Protein AF-A0A1S2LAC7-F1 (afdb_monomer)

Foldseek 3Di:
DDDDDDDDDVVVVVVLVVVVVVDVDDSQLVVLLCVVCLLVDPVSLVVCVVVDDPPDDRDRDPDDPPVSCRSRDDPDPPPPPDDDDDDDDDPPPPDDDDDDDDDDDDDPPDDDDDDDDDDDDDD

Sequence (123 aa):
MYRPAVQYDDDYRTFVSEVSKSTQLDRQQIIRAALFIAAHSLEYQMLLVPYLKEHMKLPIPNWTVDDHNMWLNQPIDPKKENDKSGHKKEISEYKSSISNEPKTELPIKYVFKQQGGIKFKVG

Structure (mmCIF, N/CA/C/O backbone):
data_AF-A0A1S2LAC7-F1
#
_entry.id   AF-A0A1S2LAC7-F1
#
loop_
_atom_site.group_PDB
_atom_site.id
_atom_site.type_symbol
_atom_site.label_atom_id
_atom_site.label_alt_id
_atom_site.label_comp_id
_atom_site.label_asym_id
_atom_site.label_entity_id
_atom_site.label_seq_id
_atom_site.pdbx_PDB_ins_code
_atom_site.Cartn_x
_atom_site.Cartn_y
_atom_site.Cartn_z
_atom_site.occupancy
_atom_site.B_iso_or_equiv
_atom_site.auth_seq_id
_atom_site.auth_comp_id
_atom_site.auth_asym_id
_atom_site.auth_atom_id
_atom_site.pdbx_PDB_model_num
ATOM 1 N N . MET A 1 1 ? -11.633 7.315 -14.385 1.00 63.91 1 MET A N 1
ATOM 2 C CA . MET A 1 1 ? -10.573 6.762 -13.511 1.00 63.91 1 MET A CA 1
ATOM 3 C C . MET A 1 1 ? -10.283 7.741 -12.372 1.00 63.91 1 MET A C 1
ATOM 5 O O . MET A 1 1 ? -10.133 8.924 -12.653 1.00 63.91 1 MET A O 1
ATOM 9 N N . TYR A 1 2 ? -10.229 7.292 -11.112 1.00 65.38 2 TYR A N 1
ATOM 10 C CA . TYR A 1 2 ? -9.811 8.129 -9.972 1.00 65.38 2 TYR A CA 1
ATOM 11 C C . TYR A 1 2 ? -8.277 8.112 -9.861 1.00 65.38 2 TYR A C 1
ATOM 13 O O . TYR A 1 2 ? -7.677 7.040 -9.912 1.00 65.38 2 TYR A O 1
ATOM 21 N N . ARG A 1 3 ? -7.636 9.284 -9.770 1.00 66.25 3 ARG A N 1
ATOM 22 C CA . ARG A 1 3 ? -6.170 9.432 -9.693 1.00 66.25 3 ARG A CA 1
ATOM 23 C C . ARG A 1 3 ? -5.806 10.322 -8.503 1.00 66.25 3 ARG A C 1
ATOM 25 O O . ARG A 1 3 ? -5.689 11.534 -8.679 1.00 66.25 3 ARG A O 1
ATOM 32 N N . PRO A 1 4 ? -5.676 9.756 -7.296 1.00 69.19 4 PRO A N 1
ATOM 33 C CA . PRO A 1 4 ? -5.240 10.533 -6.149 1.00 69.19 4 PRO A CA 1
ATOM 34 C C . PRO A 1 4 ? -3.751 10.868 -6.291 1.00 69.19 4 PRO A C 1
ATOM 36 O O . PRO A 1 4 ? -2.943 10.008 -6.643 1.00 69.19 4 PRO A O 1
ATOM 39 N N . ALA A 1 5 ? -3.384 12.117 -6.007 1.00 78.56 5 ALA A N 1
ATOM 40 C CA . ALA A 1 5 ? -1.994 12.477 -5.766 1.00 78.56 5 ALA A CA 1
ATOM 41 C C . ALA A 1 5 ? -1.682 12.158 -4.301 1.00 78.56 5 ALA A C 1
ATOM 43 O O . ALA A 1 5 ? -2.228 12.792 -3.400 1.00 78.56 5 ALA A O 1
ATOM 44 N N . VAL A 1 6 ? -0.845 11.149 -4.066 1.00 78.94 6 VAL A N 1
ATOM 45 C CA . VAL A 1 6 ? -0.389 10.803 -2.717 1.00 78.94 6 VAL A CA 1
ATOM 46 C C . VAL A 1 6 ? 0.883 11.592 -2.436 1.00 78.94 6 VAL A C 1
ATOM 48 O O . VAL A 1 6 ? 1.847 11.494 -3.193 1.00 78.94 6 VAL A O 1
ATOM 51 N N . GLN A 1 7 ? 0.872 12.381 -1.366 1.00 84.62 7 GLN A N 1
ATOM 52 C CA . GLN A 1 7 ? 2.085 12.962 -0.800 1.00 84.62 7 GLN A CA 1
ATOM 53 C C . GLN A 1 7 ? 2.652 11.972 0.212 1.00 84.62 7 GLN A C 1
ATOM 55 O O . GLN A 1 7 ? 1.912 11.429 1.031 1.00 84.62 7 GLN A O 1
ATOM 60 N N . TYR A 1 8 ? 3.948 11.714 0.130 1.00 83.69 8 TYR A N 1
ATOM 61 C CA . TYR A 1 8 ? 4.656 10.825 1.037 1.00 83.69 8 TYR A CA 1
ATOM 62 C C . TYR A 1 8 ? 6.031 11.403 1.345 1.00 83.69 8 TYR A C 1
ATOM 64 O O . TYR A 1 8 ? 6.552 12.220 0.584 1.00 83.69 8 TYR A O 1
ATOM 72 N N . ASP A 1 9 ? 6.579 10.967 2.472 1.00 93.50 9 ASP A N 1
ATOM 73 C CA . ASP A 1 9 ? 7.925 11.304 2.916 1.00 93.50 9 ASP A CA 1
ATOM 74 C C . ASP A 1 9 ? 8.996 10.825 1.911 1.00 93.50 9 ASP A C 1
ATOM 76 O O . ASP A 1 9 ? 8.772 9.885 1.131 1.00 93.50 9 ASP A O 1
ATOM 80 N N . ASP A 1 10 ? 10.158 11.478 1.906 1.00 93.31 10 ASP A N 1
ATOM 81 C CA . ASP A 1 10 ? 11.252 11.175 0.979 1.00 93.31 10 ASP A CA 1
ATOM 82 C C . ASP A 1 10 ? 11.804 9.750 1.154 1.00 93.31 10 ASP A C 1
ATOM 84 O O . ASP A 1 10 ? 12.214 9.126 0.166 1.00 93.31 10 ASP A O 1
ATOM 88 N N . ASP A 1 11 ? 11.729 9.178 2.357 1.00 95.19 11 ASP A N 1
ATOM 89 C CA . ASP A 1 11 ? 12.129 7.789 2.600 1.00 95.19 11 ASP A CA 1
ATOM 90 C C . ASP A 1 11 ? 11.217 6.814 1.845 1.00 95.19 11 ASP A C 1
ATOM 92 O O . ASP A 1 11 ? 11.679 5.903 1.147 1.00 95.19 11 ASP A O 1
ATOM 96 N N . TYR A 1 12 ? 9.903 7.057 1.882 1.00 93.06 12 TYR A N 1
ATOM 97 C CA . TYR A 1 12 ? 8.919 6.268 1.137 1.00 93.06 12 TYR A CA 1
ATOM 98 C C . TYR A 1 12 ? 9.114 6.424 -0.370 1.00 93.06 12 TYR A C 1
ATOM 100 O O . TYR A 1 12 ? 9.045 5.447 -1.121 1.00 93.06 12 TYR A O 1
ATOM 108 N N . ARG A 1 13 ? 9.397 7.649 -0.827 1.00 91.94 13 ARG A N 1
ATOM 109 C CA . ARG A 1 13 ? 9.697 7.923 -2.236 1.00 91.94 13 ARG A CA 1
ATOM 110 C C . ARG A 1 13 ? 10.893 7.116 -2.720 1.00 91.94 13 ARG A C 1
ATOM 112 O O . ARG A 1 13 ? 10.853 6.553 -3.821 1.00 91.94 13 ARG A O 1
ATOM 119 N N . THR A 1 14 ? 11.955 7.112 -1.923 1.00 95.50 14 THR A N 1
ATOM 120 C CA . THR A 1 14 ? 13.204 6.417 -2.225 1.00 95.50 14 THR A CA 1
ATOM 121 C C . THR A 1 14 ? 12.950 4.921 -2.283 1.00 95.50 14 THR A C 1
ATOM 123 O O . THR A 1 14 ? 13.232 4.304 -3.309 1.00 95.50 14 THR A O 1
ATOM 126 N N . PHE A 1 15 ? 12.288 4.365 -1.268 1.00 96.19 15 PHE A N 1
ATOM 127 C CA . PHE A 1 15 ? 11.901 2.958 -1.235 1.00 96.19 15 PHE A CA 1
ATOM 128 C C . PHE A 1 15 ? 11.117 2.530 -2.485 1.00 96.19 15 PHE A C 1
ATOM 130 O O . PHE A 1 15 ? 11.529 1.612 -3.192 1.00 96.19 15 PHE A O 1
ATOM 137 N N . VAL A 1 16 ? 10.029 3.232 -2.829 1.00 94.75 16 VAL A N 1
ATOM 138 C CA . VAL A 1 16 ? 9.211 2.907 -4.015 1.00 94.75 16 VAL A CA 1
ATOM 139 C C . VAL A 1 16 ? 10.026 3.012 -5.307 1.00 94.75 16 VAL A C 1
ATOM 141 O O . VAL A 1 16 ? 9.827 2.233 -6.241 1.00 94.75 16 VAL A O 1
ATOM 144 N N . SER A 1 17 ? 10.959 3.962 -5.377 1.00 94.38 17 SER A N 1
ATOM 145 C CA . SER A 1 17 ? 11.835 4.123 -6.539 1.00 94.38 17 SER A CA 1
ATOM 146 C C . SER A 1 17 ? 12.814 2.958 -6.685 1.00 94.38 17 SER A C 1
ATOM 148 O O . SER A 1 17 ? 12.989 2.465 -7.797 1.00 94.38 17 SER A O 1
ATOM 150 N N . GLU A 1 18 ? 13.406 2.482 -5.590 1.00 97.56 18 GLU A N 1
ATOM 151 C CA . GLU A 1 18 ? 14.303 1.320 -5.602 1.00 97.56 18 GLU A CA 1
ATOM 152 C C . GLU A 1 18 ? 13.560 0.015 -5.924 1.00 97.56 18 GLU A C 1
ATOM 154 O O . GLU A 1 18 ? 14.043 -0.791 -6.723 1.00 97.56 18 GLU A O 1
ATOM 159 N N . VAL A 1 19 ? 12.337 -0.167 -5.413 1.00 97.69 19 VAL A N 1
ATOM 160 C CA . VAL A 1 19 ? 11.481 -1.308 -5.792 1.00 97.69 19 VAL A CA 1
ATOM 161 C C . VAL A 1 19 ? 11.150 -1.268 -7.286 1.00 97.69 19 VAL A C 1
ATOM 163 O O . VAL A 1 19 ? 11.208 -2.294 -7.962 1.00 97.69 19 VAL A O 1
ATOM 166 N N . SER A 1 20 ? 10.858 -0.086 -7.836 1.00 96.44 20 SER A N 1
ATOM 167 C CA . SER A 1 20 ? 10.580 0.066 -9.271 1.00 96.44 20 SER A CA 1
ATOM 168 C C . SER A 1 20 ? 11.798 -0.246 -10.138 1.00 96.44 20 SER A C 1
ATOM 170 O O . SER A 1 20 ? 11.650 -0.876 -11.175 1.00 96.44 20 SER A O 1
ATOM 172 N N . LYS A 1 21 ? 13.013 0.114 -9.704 1.00 97.69 21 LYS A N 1
ATOM 173 C CA . LYS A 1 21 ? 14.253 -0.283 -10.399 1.00 97.69 21 LYS A CA 1
ATOM 174 C C . LYS A 1 21 ? 14.510 -1.792 -10.340 1.00 97.69 21 LYS A C 1
ATOM 176 O O . LYS A 1 21 ? 15.135 -2.337 -11.243 1.00 97.69 21 LYS A O 1
ATOM 181 N N . SER A 1 22 ? 14.049 -2.445 -9.275 1.00 97.88 22 SER A N 1
ATOM 182 C CA . SER A 1 22 ? 14.297 -3.867 -8.998 1.00 97.88 22 SER A CA 1
ATOM 183 C C . SER A 1 22 ? 13.224 -4.800 -9.567 1.00 97.88 22 SER A C 1
ATOM 185 O O . SER A 1 22 ? 13.331 -6.017 -9.439 1.00 97.88 22 SER A O 1
ATOM 187 N N . THR A 1 23 ? 12.167 -4.254 -10.169 1.00 97.06 23 THR A N 1
ATOM 188 C CA . THR A 1 23 ? 11.030 -5.012 -10.700 1.00 97.06 23 THR A CA 1
ATOM 189 C C . THR A 1 23 ? 10.667 -4.512 -12.096 1.00 97.06 23 THR A C 1
ATOM 191 O O . THR A 1 23 ? 11.177 -3.504 -12.570 1.00 97.06 23 THR A O 1
ATOM 194 N N . GLN A 1 24 ? 9.757 -5.208 -12.776 1.00 96.06 24 GLN A N 1
ATOM 195 C CA . GLN A 1 24 ? 9.174 -4.722 -14.033 1.00 96.06 24 GLN A CA 1
ATOM 196 C C . GLN A 1 24 ? 8.003 -3.752 -13.799 1.00 96.06 24 GLN A C 1
ATOM 198 O O . GLN A 1 24 ? 7.315 -3.375 -14.746 1.00 96.06 24 GLN A O 1
ATOM 203 N N . LEU A 1 25 ? 7.747 -3.381 -12.540 1.00 94.94 25 LEU A N 1
ATOM 204 C CA . LEU A 1 25 ? 6.600 -2.580 -12.149 1.00 94.94 25 LEU A CA 1
ATOM 205 C C . LEU A 1 25 ? 6.959 -1.096 -12.105 1.00 94.94 25 LEU A C 1
ATOM 207 O O . LEU A 1 25 ? 7.993 -0.684 -11.569 1.00 94.94 25 LEU A O 1
ATOM 211 N N . ASP A 1 26 ? 6.050 -0.270 -12.611 1.00 92.12 26 ASP A N 1
ATOM 212 C CA . ASP A 1 26 ? 6.134 1.168 -12.416 1.00 92.12 26 ASP A CA 1
ATOM 213 C C . ASP A 1 26 ? 5.724 1.567 -10.984 1.00 92.12 26 ASP A C 1
ATOM 215 O O . ASP A 1 26 ? 5.087 0.821 -10.232 1.00 92.12 26 ASP A O 1
ATOM 219 N N . ARG A 1 27 ? 6.073 2.796 -10.591 1.00 90.12 27 ARG A N 1
ATOM 220 C CA . ARG A 1 27 ? 5.753 3.328 -9.257 1.00 90.12 27 ARG A CA 1
ATOM 221 C C . ARG A 1 27 ? 4.254 3.295 -8.939 1.00 90.12 27 ARG A C 1
ATOM 223 O O . ARG A 1 27 ? 3.884 3.069 -7.792 1.00 90.12 27 ARG A O 1
ATOM 230 N N . GLN A 1 28 ? 3.385 3.521 -9.924 1.00 89.88 28 GLN A N 1
ATOM 231 C CA . GLN A 1 28 ? 1.935 3.507 -9.714 1.00 89.88 28 GLN A CA 1
ATOM 232 C C . GLN A 1 28 ? 1.412 2.083 -9.521 1.00 89.88 28 GLN A C 1
ATOM 234 O O . GLN A 1 28 ? 0.488 1.880 -8.739 1.00 89.88 28 GLN A O 1
ATOM 239 N N . GLN A 1 29 ? 1.963 1.096 -10.226 1.00 92.50 29 GLN A N 1
ATOM 240 C CA . GLN A 1 29 ? 1.673 -0.320 -10.015 1.00 92.50 29 GLN A CA 1
ATOM 241 C C . GLN A 1 29 ? 2.105 -0.749 -8.616 1.00 92.50 29 GLN A C 1
ATOM 243 O O . GLN A 1 29 ? 1.307 -1.355 -7.916 1.00 92.50 29 GLN A O 1
ATOM 248 N N . ILE A 1 30 ? 3.298 -0.349 -8.166 1.00 94.56 30 ILE A N 1
ATOM 249 C CA . ILE A 1 30 ? 3.793 -0.653 -6.813 1.00 94.56 30 ILE A CA 1
ATOM 250 C C . ILE A 1 30 ? 2.883 -0.054 -5.737 1.00 94.56 30 ILE A C 1
ATOM 252 O O . ILE A 1 30 ? 2.473 -0.756 -4.816 1.00 94.56 30 ILE A O 1
ATOM 256 N N . ILE A 1 31 ? 2.511 1.222 -5.868 1.00 92.06 31 ILE A N 1
ATOM 257 C CA . ILE A 1 31 ? 1.615 1.883 -4.906 1.00 92.06 31 ILE A CA 1
ATOM 258 C C . ILE A 1 31 ? 0.232 1.216 -4.899 1.00 92.06 31 ILE A C 1
ATOM 260 O O . ILE A 1 31 ? -0.341 0.987 -3.834 1.00 92.06 31 ILE A O 1
ATOM 264 N N . ARG A 1 32 ? -0.306 0.863 -6.074 1.00 92.12 32 ARG A N 1
ATOM 265 C CA . ARG A 1 32 ? -1.581 0.137 -6.167 1.00 92.12 32 ARG A CA 1
ATOM 266 C C . ARG A 1 32 ? -1.488 -1.258 -5.560 1.00 92.12 32 ARG A C 1
ATOM 268 O O . ARG A 1 32 ? -2.417 -1.646 -4.863 1.00 92.12 32 ARG A O 1
ATOM 275 N N . ALA A 1 33 ? -0.386 -1.975 -5.775 1.00 94.38 33 ALA A N 1
ATOM 276 C CA . ALA A 1 33 ? -0.144 -3.290 -5.186 1.00 94.38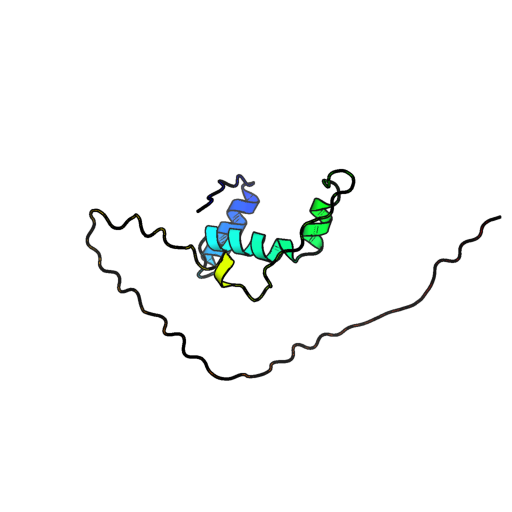 33 ALA A CA 1
ATOM 277 C C . ALA A 1 33 ? -0.112 -3.209 -3.656 1.00 94.38 33 ALA A C 1
ATOM 279 O O . ALA A 1 33 ? -0.765 -4.000 -2.979 1.00 94.38 33 ALA A O 1
ATOM 280 N N . ALA A 1 34 ? 0.589 -2.206 -3.116 1.00 94.06 34 ALA A N 1
ATOM 281 C CA . ALA A 1 34 ? 0.659 -1.961 -1.681 1.00 94.06 34 ALA A CA 1
ATOM 282 C C . ALA A 1 34 ? -0.733 -1.704 -1.087 1.00 94.06 34 ALA A C 1
ATOM 284 O O . ALA A 1 34 ? -1.096 -2.324 -0.093 1.00 94.06 34 ALA A O 1
ATOM 285 N N . LEU A 1 35 ? -1.545 -0.850 -1.718 1.00 92.00 35 LEU A N 1
ATOM 286 C CA . LEU A 1 35 ? -2.912 -0.588 -1.259 1.00 92.00 35 LEU A CA 1
ATOM 287 C C . LEU A 1 35 ? -3.822 -1.820 -1.394 1.00 92.00 35 LEU A C 1
ATOM 289 O O . LEU A 1 35 ? -4.644 -2.081 -0.518 1.00 92.00 35 LEU A O 1
ATOM 293 N N . PHE A 1 36 ? -3.663 -2.579 -2.478 1.00 94.75 36 PHE A N 1
ATOM 294 C CA . PHE A 1 36 ? -4.425 -3.794 -2.747 1.00 94.75 36 PHE A CA 1
ATOM 295 C C . PHE A 1 36 ? -4.214 -4.846 -1.655 1.00 94.75 36 PHE A C 1
ATOM 297 O O . PHE A 1 3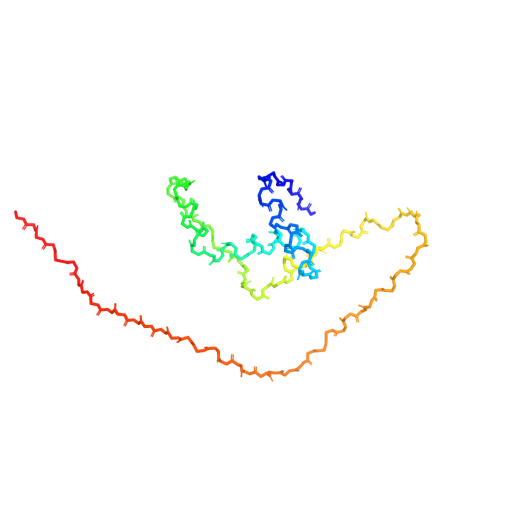6 ? -5.192 -5.374 -1.125 1.00 94.75 36 PHE A O 1
ATOM 304 N N . ILE A 1 37 ? -2.958 -5.105 -1.273 1.00 95.62 37 ILE A N 1
ATOM 305 C CA . ILE A 1 37 ? -2.643 -6.085 -0.226 1.00 95.62 37 ILE A CA 1
ATOM 306 C C . ILE A 1 37 ? -2.899 -5.541 1.183 1.00 95.62 37 ILE A C 1
ATOM 308 O O . ILE A 1 37 ? -3.272 -6.305 2.071 1.00 95.62 37 ILE A O 1
ATOM 312 N N . ALA A 1 38 ? -2.761 -4.227 1.394 1.00 95.12 38 ALA A N 1
ATOM 313 C CA . ALA A 1 38 ? -2.988 -3.587 2.687 1.00 95.12 38 ALA A CA 1
ATOM 314 C C . ALA A 1 38 ? -4.388 -3.882 3.243 1.00 95.12 38 ALA A C 1
ATOM 316 O O . ALA A 1 38 ? -4.525 -4.171 4.427 1.00 95.12 38 ALA A O 1
ATOM 317 N N . ALA A 1 39 ? -5.418 -3.918 2.390 1.00 92.81 39 ALA A N 1
ATOM 318 C CA . ALA A 1 39 ? -6.779 -4.261 2.811 1.00 92.81 39 ALA A CA 1
ATOM 319 C C . ALA A 1 39 ? -6.893 -5.660 3.458 1.00 92.81 39 ALA A C 1
ATOM 321 O O . ALA A 1 39 ? -7.773 -5.888 4.290 1.00 92.81 39 ALA A O 1
ATOM 322 N N . HIS A 1 40 ? -5.984 -6.579 3.121 1.00 94.38 40 HIS A N 1
ATOM 323 C CA . HIS A 1 40 ? -5.918 -7.934 3.671 1.00 94.38 40 HIS A CA 1
ATOM 324 C C . HIS A 1 40 ? -4.894 -8.092 4.808 1.00 94.38 40 HIS A C 1
ATOM 326 O O . HIS A 1 40 ? -4.858 -9.144 5.443 1.00 94.38 40 HIS A O 1
ATOM 332 N N . SER A 1 41 ? -4.066 -7.078 5.082 1.00 95.19 41 SER A N 1
ATOM 333 C CA . SER A 1 41 ? -3.042 -7.125 6.133 1.00 95.19 41 SER A CA 1
ATOM 334 C C . SER A 1 41 ? -3.636 -6.794 7.501 1.00 95.19 41 SER A C 1
ATOM 336 O O . SER A 1 41 ? -4.301 -5.771 7.684 1.00 95.19 41 SER A O 1
ATOM 338 N N . LEU A 1 42 ? -3.345 -7.642 8.491 1.00 94.62 42 LEU A N 1
ATOM 339 C CA . LEU A 1 42 ? -3.735 -7.401 9.879 1.00 94.62 42 LEU A CA 1
ATOM 340 C C . LEU A 1 42 ? -3.007 -6.179 10.450 1.00 94.62 42 LEU A C 1
ATOM 342 O O . LEU A 1 42 ? -3.613 -5.376 11.151 1.00 94.62 42 LEU A O 1
ATOM 346 N N . GLU A 1 43 ? -1.729 -6.009 10.117 1.00 96.00 43 GLU A N 1
ATOM 347 C CA . GLU A 1 43 ? -0.906 -4.876 10.540 1.00 96.00 43 GLU A CA 1
ATOM 348 C C . GLU A 1 43 ? -1.511 -3.559 10.057 1.00 96.00 43 GLU A C 1
ATOM 350 O O . GLU A 1 43 ? -1.657 -2.614 10.832 1.00 96.00 43 GLU A O 1
ATOM 355 N N . TYR A 1 44 ? -1.936 -3.516 8.792 1.00 95.31 44 TYR A N 1
ATOM 356 C CA . TYR A 1 44 ? -2.620 -2.355 8.239 1.00 95.31 44 TYR A CA 1
ATOM 357 C C . TYR A 1 44 ? -3.938 -2.070 8.967 1.00 95.31 44 TYR A C 1
ATOM 359 O O . TYR A 1 44 ? -4.209 -0.930 9.342 1.00 95.31 44 TYR A O 1
ATOM 367 N N . GLN A 1 45 ? -4.741 -3.102 9.237 1.00 95.06 45 GLN A N 1
ATOM 368 C CA . GLN A 1 45 ? -5.984 -2.943 9.994 1.00 95.06 45 GLN A CA 1
ATOM 369 C C . GLN A 1 45 ? -5.718 -2.415 11.412 1.00 95.06 45 GLN A C 1
ATOM 371 O O . GLN A 1 45 ? -6.395 -1.488 11.853 1.00 95.06 45 GLN A O 1
ATOM 376 N N . MET A 1 46 ? -4.699 -2.934 12.102 1.00 95.75 46 MET A N 1
ATOM 377 C CA . MET A 1 46 ? -4.297 -2.474 13.435 1.00 95.75 46 MET A CA 1
ATOM 378 C C . MET A 1 46 ? -3.862 -1.004 13.447 1.00 95.75 46 MET A C 1
ATOM 380 O O . MET A 1 46 ? -4.174 -0.301 14.406 1.00 95.75 46 MET A O 1
ATOM 384 N N . LEU A 1 47 ? -3.204 -0.520 12.387 1.00 96.75 47 LEU A N 1
ATOM 385 C CA . LEU A 1 47 ? -2.862 0.900 12.244 1.00 96.75 47 LEU A CA 1
ATOM 386 C C . LEU A 1 47 ? -4.105 1.793 12.120 1.00 96.75 47 LEU A C 1
ATOM 388 O O . LEU A 1 47 ? -4.084 2.928 12.588 1.00 96.75 47 LEU A O 1
ATOM 392 N N . LEU A 1 48 ? -5.188 1.298 11.510 1.00 96.38 48 LEU A N 1
ATOM 393 C CA . LEU A 1 48 ? -6.415 2.071 11.295 1.00 96.38 48 LEU A CA 1
ATOM 394 C C . LEU A 1 48 ? -7.392 2.036 12.476 1.00 96.38 48 LEU A C 1
ATOM 396 O O . LEU A 1 48 ? -8.158 2.984 12.647 1.00 96.38 48 LEU A O 1
ATOM 400 N N . VAL A 1 49 ? -7.381 0.973 13.289 1.00 94.75 49 VAL A N 1
ATOM 401 C CA . VAL A 1 49 ? -8.316 0.783 14.417 1.00 94.75 49 VAL A CA 1
ATOM 402 C C . VAL A 1 49 ? -8.410 2.002 15.352 1.00 94.75 49 VAL A C 1
ATOM 404 O O . VAL A 1 49 ? -9.536 2.401 15.652 1.00 94.75 49 VAL A O 1
ATOM 407 N N . PRO A 1 50 ? -7.306 2.650 15.779 1.00 96.50 50 PRO A N 1
ATOM 408 C CA . PRO A 1 50 ? -7.370 3.826 16.653 1.00 96.50 50 PRO A CA 1
ATOM 409 C C . PRO A 1 50 ? -8.082 5.039 16.039 1.00 96.50 50 PRO A C 1
ATOM 411 O O . PRO A 1 50 ? -8.490 5.943 16.762 1.00 96.50 50 PRO A O 1
ATOM 414 N N . TYR A 1 51 ? -8.224 5.069 14.713 1.00 97.25 51 TYR A N 1
ATOM 415 C CA . TYR A 1 51 ? -8.825 6.166 13.954 1.00 97.25 51 TYR A CA 1
ATOM 416 C C . TYR A 1 51 ? -10.250 5.845 13.478 1.00 97.25 51 TYR A C 1
ATOM 418 O O . TYR A 1 51 ? -10.833 6.604 12.697 1.00 97.25 51 TYR A O 1
ATOM 426 N N . LEU A 1 52 ? -10.827 4.722 13.923 1.00 96.44 52 LEU A N 1
ATOM 427 C CA . LEU A 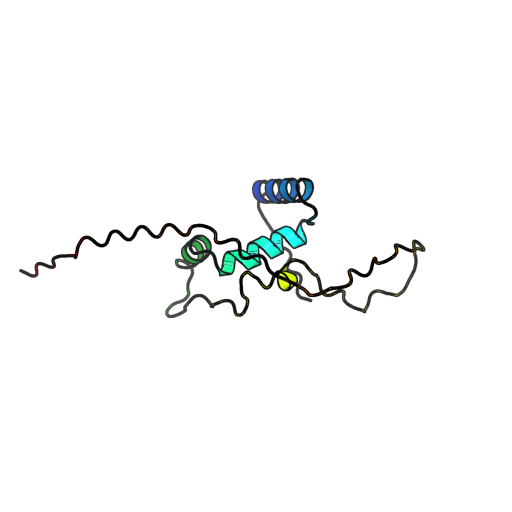1 52 ? -12.215 4.381 13.632 1.00 96.44 52 LEU A CA 1
ATOM 428 C C . LEU A 1 52 ? -13.168 5.381 14.289 1.00 96.44 52 LEU A C 1
ATOM 430 O O . LEU A 1 52 ? -13.029 5.751 15.453 1.00 96.44 52 LEU A O 1
ATOM 434 N N . LYS A 1 53 ? -14.189 5.783 13.532 1.00 96.44 53 LYS A N 1
ATOM 435 C CA . LYS A 1 53 ? -15.327 6.520 14.086 1.00 96.44 53 LYS A CA 1
ATOM 436 C C . LYS A 1 53 ? -16.127 5.610 15.020 1.00 96.44 53 LYS A C 1
ATOM 438 O O . LYS A 1 53 ? -16.127 4.389 14.856 1.00 96.44 53 LYS A O 1
ATOM 443 N N . GLU A 1 54 ? -16.842 6.215 15.961 1.00 94.62 54 GLU A N 1
ATOM 444 C CA . GLU A 1 54 ? -17.679 5.489 16.915 1.00 94.62 54 GLU A CA 1
ATOM 445 C C . GLU A 1 54 ? -18.644 4.530 16.195 1.00 94.62 54 GLU A C 1
ATOM 447 O O . GLU A 1 54 ? -19.259 4.881 15.186 1.00 94.62 54 GLU A O 1
ATOM 452 N N . HIS A 1 55 ? -18.721 3.292 16.692 1.00 92.94 55 HIS A N 1
ATOM 453 C CA . HIS A 1 55 ? -19.537 2.195 16.153 1.00 92.94 55 HIS A CA 1
ATOM 454 C C . HIS A 1 55 ? -19.255 1.768 14.700 1.00 92.94 55 HIS A C 1
ATOM 456 O O . HIS A 1 55 ? -19.982 0.929 14.163 1.00 92.94 55 HIS A O 1
ATOM 462 N N . MET A 1 56 ? -18.197 2.274 14.061 1.00 95.31 56 MET A N 1
ATOM 463 C CA . MET A 1 56 ? -17.807 1.846 12.719 1.00 95.31 56 MET A CA 1
ATOM 464 C C . MET A 1 56 ? -16.861 0.644 12.751 1.00 95.31 56 MET A C 1
ATOM 466 O O . MET A 1 56 ? -16.081 0.452 13.682 1.00 95.31 56 MET A O 1
ATOM 470 N N . LYS A 1 57 ? -16.912 -0.159 11.685 1.00 94.19 57 LYS A N 1
ATOM 471 C CA . LYS A 1 57 ? -15.976 -1.258 11.420 1.00 94.19 57 LYS A CA 1
ATOM 472 C C . LYS A 1 57 ? -15.173 -0.954 10.162 1.00 94.19 57 LYS A C 1
ATOM 474 O O . LYS A 1 57 ? -15.648 -0.229 9.287 1.00 94.19 57 LYS A O 1
ATOM 479 N N . LEU A 1 58 ? -13.979 -1.535 10.059 1.00 93.94 58 LEU A N 1
ATOM 480 C CA . LEU A 1 58 ? -13.223 -1.493 8.811 1.00 93.94 58 LEU A CA 1
ATOM 481 C C . LEU A 1 58 ? -13.975 -2.272 7.719 1.00 93.94 58 LEU A C 1
ATOM 483 O O . LEU A 1 58 ? -14.563 -3.318 8.011 1.00 93.94 58 LEU A O 1
ATOM 487 N N . PRO A 1 59 ? -13.987 -1.765 6.475 1.00 94.00 59 PRO A N 1
ATOM 488 C CA . PRO A 1 59 ? -14.609 -2.465 5.364 1.00 94.00 59 PRO A CA 1
ATOM 489 C C . PRO A 1 59 ? -13.835 -3.743 5.039 1.00 94.00 59 PRO A C 1
ATOM 491 O O . PRO A 1 59 ? -12.608 -3.780 5.119 1.00 94.00 59 PRO A O 1
ATOM 494 N N . ILE A 1 60 ? -14.566 -4.777 4.628 1.00 92.69 60 ILE A N 1
ATOM 495 C CA . ILE A 1 60 ? -13.977 -5.998 4.080 1.00 92.69 60 ILE A CA 1
ATOM 496 C C . ILE A 1 60 ? -13.826 -5.779 2.568 1.00 92.69 60 ILE A C 1
ATOM 498 O O . ILE A 1 60 ? -14.820 -5.419 1.927 1.00 92.69 60 ILE A O 1
ATOM 502 N N . PRO A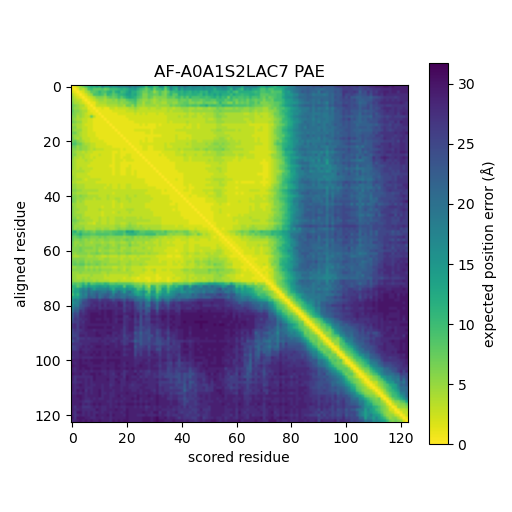 1 61 ? -12.623 -5.951 1.990 1.00 94.25 61 PRO A N 1
ATOM 503 C CA . PRO A 1 61 ? -12.447 -5.847 0.547 1.00 94.25 61 PRO A CA 1
ATOM 504 C C . PRO A 1 61 ? -13.319 -6.887 -0.164 1.00 94.25 61 PRO A C 1
ATOM 506 O O . PRO A 1 61 ? -13.419 -8.033 0.267 1.00 94.25 61 PRO A O 1
ATOM 509 N N . ASN A 1 62 ? -13.962 -6.483 -1.259 1.00 94.56 62 ASN A N 1
ATOM 510 C CA . ASN A 1 62 ? -14.742 -7.382 -2.114 1.00 94.56 62 ASN A CA 1
ATOM 511 C C . ASN A 1 62 ? -13.885 -8.084 -3.181 1.00 94.56 62 ASN A C 1
ATOM 513 O O . ASN A 1 62 ? -14.427 -8.833 -3.990 1.00 94.56 62 ASN A O 1
ATOM 517 N N . TRP A 1 63 ? -12.580 -7.816 -3.190 1.00 94.69 63 TRP A N 1
ATOM 518 C CA . TRP A 1 63 ? -11.582 -8.528 -3.976 1.00 94.69 63 TRP A CA 1
ATOM 519 C C . TRP A 1 63 ? -10.827 -9.531 -3.106 1.00 94.69 63 TRP A C 1
ATOM 521 O O . TRP A 1 63 ? -10.813 -9.447 -1.877 1.00 94.69 63 TRP A O 1
ATOM 531 N N . THR A 1 64 ? -10.202 -10.489 -3.770 1.00 93.94 64 THR A N 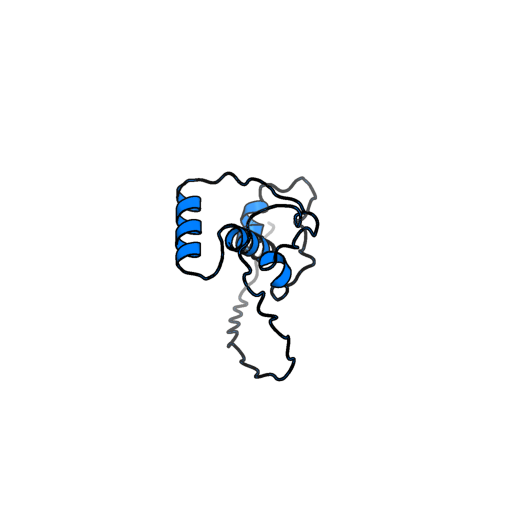1
ATOM 532 C CA . THR A 1 64 ? -9.322 -11.506 -3.205 1.00 93.94 64 THR A CA 1
ATOM 533 C C . THR A 1 64 ? -7.874 -11.198 -3.563 1.00 93.94 64 THR A C 1
ATOM 535 O O . THR A 1 64 ? -7.597 -10.379 -4.437 1.00 93.94 64 THR A O 1
ATOM 538 N N . VAL A 1 65 ? -6.924 -11.872 -2.914 1.00 90.94 65 VAL A N 1
ATOM 539 C CA . VAL A 1 65 ? -5.491 -11.698 -3.208 1.00 90.94 65 VAL A CA 1
ATOM 540 C C . VAL A 1 65 ? -5.117 -12.103 -4.639 1.00 90.94 65 VAL A C 1
ATOM 542 O O . VAL A 1 65 ? -4.144 -11.573 -5.176 1.00 90.94 65 VAL A O 1
ATOM 545 N N . ASP A 1 66 ? -5.919 -12.965 -5.269 1.00 93.38 66 ASP A N 1
ATOM 546 C CA . ASP A 1 66 ? -5.709 -13.482 -6.625 1.00 93.38 66 ASP A CA 1
ATOM 547 C C . ASP A 1 66 ? -6.202 -12.515 -7.719 1.00 93.38 66 ASP A C 1
ATOM 549 O O . ASP A 1 66 ? -5.876 -12.676 -8.897 1.00 93.38 66 ASP A O 1
ATOM 553 N N . ASP A 1 67 ? -6.926 -11.449 -7.351 1.00 92.50 67 ASP A N 1
ATOM 554 C CA . ASP A 1 67 ? -7.457 -10.438 -8.277 1.00 92.50 67 ASP A CA 1
ATOM 555 C C . ASP A 1 67 ? -6.379 -9.439 -8.749 1.00 92.50 67 ASP A C 1
ATOM 557 O O . ASP A 1 67 ? -6.565 -8.217 -8.766 1.00 92.50 67 ASP A O 1
ATOM 561 N N . HIS A 1 68 ? -5.218 -9.951 -9.173 1.00 90.50 68 HIS A N 1
ATOM 562 C CA . HIS A 1 68 ? -4.032 -9.161 -9.524 1.00 90.50 68 HIS A CA 1
ATOM 563 C C . HIS A 1 68 ? -4.286 -8.109 -10.609 1.00 90.50 68 HIS A C 1
ATOM 565 O O . HIS A 1 68 ? -3.659 -7.047 -10.629 1.00 90.50 68 HIS A O 1
ATOM 571 N N . ASN A 1 69 ? -5.252 -8.368 -11.491 1.00 90.88 69 ASN A N 1
ATOM 572 C CA . ASN A 1 69 ? -5.650 -7.449 -12.553 1.00 90.88 69 ASN A CA 1
ATOM 573 C C . ASN A 1 69 ? -6.055 -6.064 -12.024 1.00 90.88 69 ASN A C 1
ATOM 575 O O . ASN A 1 69 ? -5.856 -5.077 -12.731 1.00 90.88 69 ASN A O 1
ATOM 579 N N . MET A 1 70 ? -6.582 -5.975 -10.796 1.00 88.69 70 ME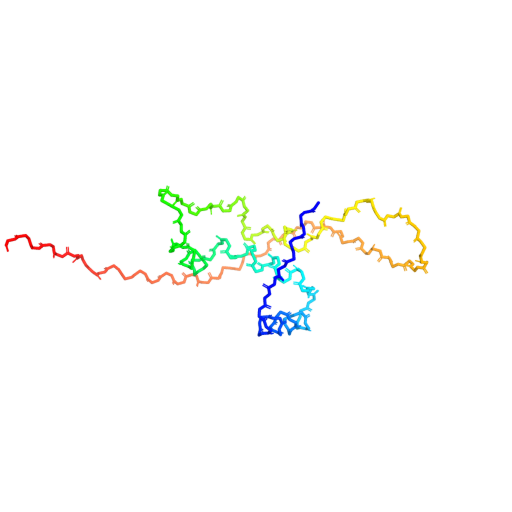T A N 1
ATOM 580 C CA . MET A 1 70 ? -7.061 -4.719 -10.208 1.00 88.69 70 MET A CA 1
ATOM 581 C C . MET A 1 70 ? -5.938 -3.720 -9.908 1.00 88.69 70 MET A C 1
ATOM 583 O O 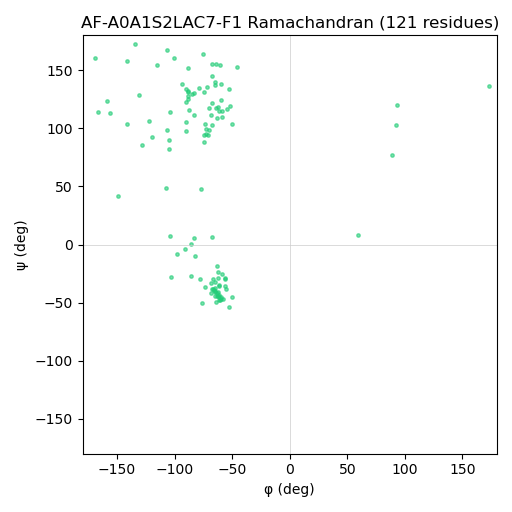. MET A 1 70 ? -6.143 -2.509 -10.018 1.00 88.69 70 MET A O 1
ATOM 587 N N . TRP A 1 71 ? -4.748 -4.202 -9.544 1.00 91.62 71 TRP A N 1
ATOM 588 C CA . TRP A 1 71 ? -3.599 -3.344 -9.245 1.00 91.62 71 TRP A CA 1
ATOM 589 C C . TRP A 1 71 ? -2.578 -3.305 -10.386 1.00 91.62 71 TRP A C 1
ATOM 591 O O . TRP A 1 71 ? -1.900 -2.288 -10.561 1.00 91.62 71 TRP A O 1
ATOM 601 N N . LEU A 1 72 ? -2.498 -4.375 -11.186 1.00 92.12 72 LEU A N 1
ATOM 602 C CA . LEU A 1 72 ? -1.524 -4.509 -12.265 1.00 92.12 72 LEU A CA 1
ATOM 603 C C . LEU A 1 72 ? -1.913 -3.674 -13.491 1.00 92.12 72 LEU A C 1
ATOM 605 O O . LEU A 1 72 ? -1.117 -2.862 -13.975 1.00 92.12 72 LEU A O 1
ATOM 609 N N . ASN A 1 73 ? -3.157 -3.809 -13.954 1.00 86.44 73 ASN A N 1
ATOM 610 C CA . ASN A 1 73 ? -3.630 -3.156 -15.171 1.00 86.44 73 ASN A CA 1
ATOM 611 C C . ASN A 1 73 ? -4.222 -1.783 -14.834 1.00 86.44 73 ASN A C 1
ATOM 613 O O . ASN A 1 73 ? -4.974 -1.629 -13.874 1.00 86.44 73 ASN A O 1
ATOM 617 N N . GLN A 1 74 ? -3.872 -0.741 -15.592 1.00 69.38 74 GLN A N 1
ATOM 618 C CA . GLN A 1 74 ? -4.712 0.460 -15.639 1.00 69.38 74 GLN A CA 1
ATOM 619 C C . GLN A 1 74 ? -5.735 0.253 -16.752 1.00 69.38 74 GLN A C 1
ATOM 621 O O . GLN A 1 74 ? -5.324 -0.112 -17.855 1.00 69.38 74 GLN A O 1
ATOM 626 N N . PRO A 1 75 ? -7.039 0.488 -16.521 1.00 62.00 75 PRO A N 1
ATOM 627 C CA . PRO A 1 75 ? -7.956 0.617 -17.638 1.00 62.00 75 PRO A CA 1
ATOM 628 C C . PRO A 1 75 ? -7.456 1.784 -18.495 1.00 62.00 75 PRO A C 1
ATOM 630 O O . PRO A 1 75 ? -7.378 2.923 -18.028 1.00 62.00 75 PRO A O 1
ATOM 633 N N . ILE A 1 76 ? -7.035 1.477 -19.721 1.00 58.03 76 ILE A N 1
ATOM 634 C CA . ILE A 1 76 ? -6.686 2.485 -20.717 1.00 58.03 76 ILE A CA 1
ATOM 635 C C . ILE A 1 76 ? -7.973 3.264 -20.975 1.00 58.03 76 ILE A C 1
ATOM 637 O O . ILE A 1 76 ? -8.967 2.681 -21.402 1.00 58.03 76 ILE A O 1
ATOM 641 N N . ASP A 1 77 ? -7.984 4.565 -20.686 1.00 54.91 77 ASP A N 1
ATOM 642 C CA . ASP A 1 77 ? -9.086 5.417 -21.123 1.00 54.91 77 ASP A CA 1
ATOM 643 C C . ASP A 1 77 ? -9.063 5.419 -22.666 1.00 54.91 77 ASP A C 1
ATOM 645 O O . ASP A 1 77 ? -8.093 5.919 -23.241 1.00 54.91 77 ASP A O 1
ATOM 649 N N . PRO A 1 78 ? -10.106 4.938 -23.372 1.00 53.66 78 PRO A N 1
ATOM 650 C CA . PRO A 1 78 ? -10.122 4.903 -24.841 1.00 53.66 78 PRO A CA 1
ATOM 651 C C . PRO A 1 78 ? -10.173 6.304 -25.487 1.00 53.66 78 PRO A C 1
ATOM 653 O O . PRO A 1 78 ? -10.317 6.438 -26.696 1.00 53.66 78 PRO A O 1
ATOM 656 N N . LYS A 1 79 ? -10.056 7.381 -24.698 1.00 52.97 79 LYS A N 1
ATOM 657 C CA . LYS A 1 79 ? -10.083 8.779 -25.145 1.00 52.97 79 LYS A CA 1
ATOM 658 C C . LYS A 1 79 ? -8.703 9.438 -25.084 1.00 52.97 79 LYS A C 1
ATOM 660 O O . LYS A 1 79 ? -8.591 10.533 -24.545 1.00 52.97 79 LYS A O 1
ATOM 665 N N . LYS A 1 80 ? -7.657 8.802 -25.620 1.00 47.09 80 LYS A N 1
ATOM 666 C CA . LYS A 1 80 ? -6.397 9.474 -26.010 1.00 47.09 80 LYS A CA 1
ATOM 667 C C . LYS A 1 80 ? -5.715 8.797 -27.208 1.00 47.09 80 LYS A C 1
ATOM 669 O O . LYS A 1 80 ? -4.498 8.692 -27.249 1.00 47.09 80 LYS A O 1
ATOM 674 N N . GLU A 1 81 ? -6.484 8.390 -28.209 1.00 47.22 81 GLU A N 1
ATOM 675 C CA . GLU A 1 81 ? -5.968 8.301 -29.578 1.00 47.22 81 GLU A CA 1
ATOM 676 C C . GLU A 1 81 ? -6.547 9.476 -30.354 1.00 47.22 81 GLU A C 1
ATOM 678 O O . GLU A 1 81 ? -7.590 9.362 -30.978 1.00 47.22 81 GLU A O 1
ATOM 683 N N . ASN A 1 82 ? -5.926 10.645 -30.214 1.00 43.06 82 ASN A N 1
ATOM 684 C CA . ASN A 1 82 ? -5.903 11.647 -31.271 1.00 43.06 82 ASN A CA 1
ATOM 685 C C . ASN A 1 82 ? -4.683 12.550 -31.049 1.00 43.06 82 ASN A C 1
ATOM 687 O O . ASN A 1 82 ? -4.602 13.301 -30.079 1.00 43.06 82 ASN A O 1
ATOM 691 N N . ASP A 1 83 ? -3.775 12.421 -32.013 1.00 44.19 83 ASP A N 1
ATOM 692 C CA . ASP A 1 83 ? -2.725 13.339 -32.441 1.00 44.19 83 ASP A CA 1
ATOM 693 C C . ASP A 1 83 ? -1.291 13.269 -31.867 1.00 44.19 83 ASP A C 1
ATOM 695 O O . ASP A 1 83 ? -0.934 13.865 -30.855 1.00 44.19 83 ASP A O 1
ATOM 699 N N . LYS A 1 84 ? -0.451 12.675 -32.740 1.00 46.97 84 LYS A N 1
ATOM 700 C CA . LYS A 1 84 ? 0.853 13.157 -33.249 1.00 46.97 84 LYS A CA 1
ATOM 701 C C . LYS A 1 84 ? 2.119 12.806 -32.465 1.00 46.97 84 LYS A C 1
ATOM 703 O O . LYS A 1 84 ? 2.780 13.662 -31.894 1.00 46.97 84 LYS A O 1
ATOM 708 N N . SER A 1 85 ? 2.558 11.560 -32.626 1.00 40.38 85 SER A N 1
ATOM 709 C CA . SER A 1 85 ? 3.969 11.230 -32.878 1.00 40.38 85 SER A CA 1
ATOM 710 C C . SER A 1 85 ? 4.057 9.774 -33.335 1.00 40.38 85 SER A C 1
ATOM 712 O O . SER A 1 85 ? 3.699 8.855 -32.601 1.00 40.38 85 SER A O 1
ATOM 714 N N . GLY A 1 86 ? 4.456 9.565 -34.589 1.00 44.31 86 GLY A N 1
ATOM 715 C CA . GLY A 1 86 ? 4.550 8.246 -35.194 1.00 44.31 86 GLY A CA 1
ATOM 716 C C . GLY A 1 86 ? 5.696 7.434 -34.608 1.00 44.31 86 GLY A C 1
ATOM 717 O O . GLY A 1 86 ? 6.816 7.542 -35.083 1.00 44.31 86 GLY A O 1
ATOM 718 N N . HIS A 1 87 ? 5.398 6.552 -33.659 1.00 34.53 87 HIS A N 1
ATOM 719 C CA . HIS A 1 87 ? 6.172 5.336 -33.425 1.00 34.53 87 HIS A CA 1
ATOM 720 C C . HIS A 1 87 ? 5.216 4.197 -33.076 1.00 34.53 87 HIS A C 1
ATOM 722 O O . HIS A 1 87 ? 4.689 4.105 -31.970 1.00 34.53 87 HIS A O 1
ATOM 728 N N . LYS A 1 88 ? 4.995 3.326 -34.063 1.00 35.41 88 LYS A N 1
ATOM 729 C CA . LYS A 1 88 ? 4.363 2.018 -33.896 1.00 35.41 88 LYS A CA 1
ATOM 730 C C . LYS A 1 88 ? 5.211 1.230 -32.889 1.00 35.41 88 LYS A C 1
ATOM 732 O O . LYS A 1 88 ? 6.335 0.853 -33.208 1.00 35.41 88 LYS A O 1
ATOM 737 N N . LYS A 1 89 ? 4.700 0.995 -31.682 1.00 37.03 89 LYS A N 1
ATOM 738 C CA . LYS A 1 89 ? 5.142 -0.138 -30.864 1.00 37.03 89 LYS A CA 1
ATOM 739 C C . LYS A 1 89 ? 4.044 -1.181 -30.944 1.00 37.03 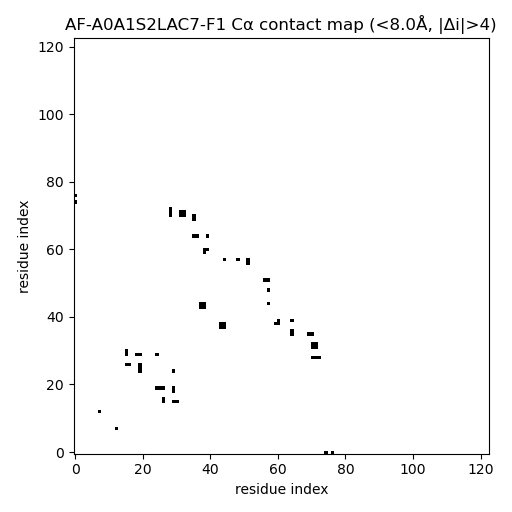89 LYS A C 1
ATOM 741 O O . LYS A 1 89 ? 2.913 -0.923 -30.545 1.00 37.03 89 LYS A O 1
ATOM 746 N N . GLU A 1 90 ? 4.389 -2.305 -31.557 1.00 34.78 90 GLU A N 1
ATOM 747 C CA . GLU A 1 90 ? 3.558 -3.499 -31.625 1.00 34.78 90 GLU A CA 1
ATOM 748 C C . GLU A 1 90 ? 3.108 -3.875 -30.213 1.00 34.78 90 GLU A C 1
ATOM 750 O O . GLU A 1 90 ? 3.921 -4.125 -29.323 1.00 34.78 90 GLU A O 1
ATOM 755 N N . ILE A 1 91 ? 1.795 -3.868 -30.006 1.00 40.28 91 ILE A N 1
ATOM 756 C CA . ILE A 1 91 ? 1.172 -4.457 -28.831 1.00 40.28 91 ILE A CA 1
ATOM 757 C C . ILE A 1 91 ? 1.274 -5.964 -29.057 1.00 40.28 91 ILE A C 1
ATOM 759 O O . ILE A 1 91 ? 0.559 -6.511 -29.894 1.00 40.28 91 ILE A O 1
ATOM 763 N N . SER A 1 92 ? 2.200 -6.633 -28.369 1.00 41.69 92 SER A N 1
ATOM 764 C CA . SER A 1 92 ? 2.222 -8.091 -28.347 1.00 41.69 92 SER A CA 1
ATOM 765 C C . SER A 1 92 ? 0.984 -8.557 -27.586 1.00 41.69 92 SER A C 1
ATOM 767 O O . SER A 1 92 ? 0.931 -8.467 -26.358 1.00 41.69 92 SER A O 1
ATOM 769 N N . GLU A 1 93 ? -0.025 -9.009 -28.325 1.00 34.12 93 GLU A N 1
ATOM 770 C CA . GLU A 1 93 ? -1.160 -9.764 -27.806 1.00 34.12 93 GLU A CA 1
ATOM 771 C C . GLU A 1 93 ? -0.643 -10.922 -26.947 1.00 34.12 93 GLU A C 1
ATOM 773 O O . GLU A 1 93 ? -0.166 -11.940 -27.457 1.00 34.12 93 GLU A O 1
ATOM 778 N N . TYR A 1 94 ? -0.736 -10.781 -25.626 1.00 35.97 94 TYR A N 1
ATOM 779 C CA . TYR A 1 94 ? -0.575 -11.916 -24.733 1.00 35.97 94 TYR A CA 1
ATOM 780 C C . TYR A 1 94 ? -1.846 -12.756 -24.835 1.00 35.97 94 TYR A C 1
ATOM 782 O O . TYR A 1 94 ? -2.865 -12.470 -24.206 1.00 35.97 94 TYR A O 1
ATOM 790 N N . LYS A 1 95 ? -1.802 -13.770 -25.701 1.00 35.38 95 LYS A N 1
ATOM 791 C CA . LYS A 1 95 ? -2.843 -14.791 -25.797 1.00 35.38 95 LYS A CA 1
ATOM 792 C C . LYS A 1 95 ? -2.923 -15.532 -24.463 1.00 35.38 95 LYS A C 1
ATOM 794 O O . LYS A 1 95 ? -1.989 -16.232 -24.082 1.00 35.38 95 LYS A O 1
ATOM 799 N N . SER A 1 96 ? -4.052 -15.400 -23.771 1.00 34.16 96 SER A N 1
ATOM 800 C CA . SER A 1 96 ? -4.404 -16.253 -22.641 1.00 34.16 96 SER A CA 1
ATOM 801 C C . SER A 1 96 ? -4.739 -17.656 -23.152 1.00 34.16 96 SER A C 1
ATOM 803 O O . SER A 1 96 ? -5.857 -17.957 -23.560 1.00 34.16 96 SER A O 1
ATOM 805 N N . SER A 1 97 ? -3.752 -18.543 -23.144 1.00 33.03 97 SER A N 1
ATOM 806 C CA . SER A 1 97 ? -3.989 -19.981 -23.241 1.00 33.03 97 SER A CA 1
ATOM 807 C C . SER A 1 97 ? -4.162 -20.553 -21.836 1.00 33.03 97 SER A C 1
ATOM 809 O O . SER A 1 97 ? -3.202 -20.704 -21.084 1.00 33.03 97 SER A O 1
ATOM 811 N N . ILE A 1 98 ? -5.410 -20.868 -21.498 1.00 37.84 98 ILE A N 1
ATOM 812 C CA . ILE A 1 98 ? -5.770 -21.785 -20.415 1.00 37.84 98 ILE A CA 1
ATOM 813 C C . ILE A 1 98 ? -5.152 -23.156 -20.728 1.00 37.84 98 ILE A C 1
ATOM 815 O O . ILE A 1 98 ? -5.421 -23.707 -21.794 1.00 37.84 98 ILE A O 1
ATOM 819 N N . SER A 1 99 ? -4.356 -23.719 -19.814 1.00 35.78 99 SER A N 1
ATOM 820 C CA . SER A 1 99 ? -4.580 -25.068 -19.255 1.00 35.78 99 SER A CA 1
ATOM 821 C C . SER A 1 99 ? -3.433 -25.565 -18.353 1.00 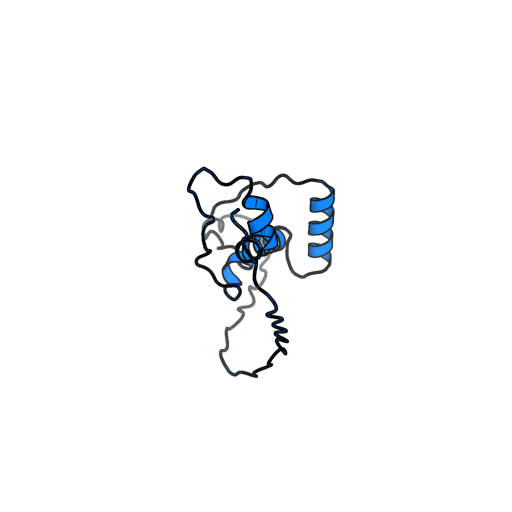35.78 99 SER A C 1
ATOM 823 O O . SER A 1 99 ? -2.261 -25.507 -18.713 1.00 35.78 99 SER A O 1
ATOM 825 N N . ASN A 1 100 ? -3.872 -26.154 -17.232 1.00 36.38 100 ASN A N 1
ATOM 826 C CA . ASN A 1 100 ? -3.270 -27.210 -16.402 1.00 36.38 100 ASN A CA 1
ATOM 827 C C . ASN A 1 100 ? -2.397 -26.828 -15.185 1.00 36.38 100 ASN A C 1
ATOM 829 O O . ASN A 1 100 ? -1.356 -26.188 -15.294 1.00 36.38 100 ASN A O 1
ATOM 833 N N . GLU A 1 101 ? -2.871 -27.301 -14.019 1.00 40.59 101 GLU A N 1
ATOM 834 C CA . GLU A 1 101 ? -2.223 -27.325 -12.698 1.00 40.59 101 GLU A CA 1
ATOM 835 C C . GLU A 1 101 ? -0.766 -27.820 -12.746 1.00 40.59 101 GLU A C 1
ATOM 837 O O . GLU A 1 101 ? -0.417 -28.702 -13.533 1.00 40.59 101 GLU A O 1
ATOM 842 N N . PRO A 1 102 ? 0.050 -27.369 -11.780 1.00 34.78 102 PRO A N 1
ATOM 843 C CA . PRO A 1 102 ? 0.443 -28.309 -10.734 1.00 34.78 102 PRO A CA 1
ATOM 844 C C . PRO A 1 102 ? 0.250 -27.727 -9.328 1.00 34.78 102 PRO A C 1
ATOM 846 O O . PRO A 1 102 ? 0.755 -26.656 -8.986 1.00 34.78 102 PRO A O 1
ATOM 849 N N . LYS A 1 103 ? -0.449 -28.493 -8.484 1.00 45.84 103 LYS A N 1
ATOM 850 C CA . LYS A 1 103 ? -0.539 -28.284 -7.036 1.00 45.84 103 LYS A CA 1
ATOM 851 C C . LYS A 1 103 ? 0.865 -28.222 -6.444 1.00 45.84 103 LYS A C 1
ATOM 853 O O . LYS A 1 103 ? 1.595 -29.208 -6.480 1.00 45.84 103 LYS A O 1
ATOM 858 N N . THR A 1 104 ? 1.222 -27.077 -5.873 1.00 33.78 104 THR A N 1
ATOM 859 C CA . THR A 1 104 ? 2.398 -26.959 -5.010 1.00 33.78 104 THR A CA 1
ATOM 860 C C . THR A 1 104 ? 1.905 -26.513 -3.642 1.00 33.78 104 THR A C 1
ATOM 862 O O . THR A 1 104 ? 1.675 -25.334 -3.391 1.00 33.78 104 THR A O 1
ATOM 865 N N . GLU A 1 105 ? 1.648 -27.500 -2.788 1.00 40.16 105 GLU A N 1
ATOM 866 C CA . GLU A 1 105 ? 1.273 -27.310 -1.392 1.00 40.16 105 GLU A CA 1
ATOM 867 C C . GLU A 1 105 ? 2.435 -26.633 -0.650 1.00 40.16 105 GLU A C 1
ATOM 869 O O . GLU A 1 105 ? 3.485 -27.235 -0.423 1.00 40.16 105 GLU A O 1
ATOM 874 N N . LEU A 1 106 ? 2.272 -25.363 -0.276 1.00 40.25 106 LEU A N 1
ATOM 875 C CA . LEU A 1 106 ? 3.158 -24.733 0.700 1.00 40.25 106 LEU A CA 1
ATOM 876 C C . LEU A 1 106 ? 2.799 -25.282 2.092 1.00 40.25 106 LEU A C 1
ATOM 878 O O . LEU A 1 106 ? 1.618 -25.293 2.449 1.00 40.25 106 LEU A O 1
ATOM 882 N N . PRO A 1 107 ? 3.768 -25.737 2.907 1.00 35.94 107 PRO A N 1
ATOM 883 C CA . PRO A 1 107 ? 3.462 -26.346 4.192 1.00 35.94 107 PRO A CA 1
ATOM 884 C C . PRO A 1 107 ? 3.019 -25.267 5.185 1.00 35.94 107 PRO A C 1
ATOM 886 O O . PRO A 1 107 ? 3.840 -24.584 5.800 1.00 35.94 107 PRO A O 1
ATOM 889 N N . ILE A 1 108 ? 1.706 -25.132 5.379 1.00 40.12 108 ILE A N 1
ATOM 890 C CA . ILE A 1 108 ? 1.146 -24.329 6.465 1.00 40.12 108 ILE A CA 1
ATOM 891 C C . ILE A 1 108 ? 1.386 -25.091 7.773 1.00 40.12 108 ILE A C 1
ATOM 893 O O . ILE A 1 108 ? 0.612 -25.965 8.165 1.00 40.12 108 ILE A O 1
ATOM 897 N N . LYS A 1 109 ? 2.476 -24.772 8.477 1.00 35.78 109 LYS A N 1
ATOM 898 C CA . LYS A 1 109 ? 2.644 -25.187 9.875 1.00 35.78 109 LYS A CA 1
ATOM 899 C C . LYS A 1 109 ? 1.742 -24.330 10.764 1.00 35.78 109 LYS A C 1
ATOM 901 O O . LYS A 1 109 ? 2.170 -23.316 11.305 1.00 35.78 109 LYS A O 1
ATOM 906 N N . TYR A 1 110 ? 0.502 -24.772 10.957 1.00 44.72 110 TYR A N 1
ATOM 907 C CA . TYR A 1 110 ? -0.290 -24.365 12.114 1.00 44.72 110 TYR A CA 1
ATOM 908 C C . TYR A 1 110 ? 0.337 -24.966 13.377 1.00 44.72 110 TYR A C 1
ATOM 910 O O . TYR A 1 110 ? 0.285 -26.176 13.587 1.00 44.72 110 TYR A O 1
ATOM 918 N N . VAL A 1 111 ? 0.910 -24.130 14.245 1.00 34.59 111 VAL A N 1
ATOM 919 C CA . VAL A 1 111 ? 1.180 -24.509 15.638 1.00 34.59 111 VAL A CA 1
ATOM 920 C C . VAL A 1 111 ? 0.144 -23.810 16.508 1.00 34.59 111 VAL A C 1
ATOM 922 O O . VAL A 1 111 ? 0.339 -22.690 16.970 1.00 34.59 111 VAL A O 1
ATOM 925 N N . PHE A 1 112 ? -0.984 -24.485 16.724 1.00 35.12 112 PHE A N 1
ATOM 926 C CA . PHE A 1 112 ? -1.893 -24.145 17.812 1.00 35.12 112 PHE A CA 1
ATOM 927 C C . PHE A 1 112 ? -1.219 -24.512 19.141 1.00 35.12 112 PHE A C 1
ATOM 929 O O . PHE A 1 112 ? -0.986 -25.686 19.419 1.00 35.12 112 PHE A O 1
ATOM 936 N N . LYS A 1 113 ? -0.956 -23.522 19.999 1.00 39.12 113 LYS A N 1
ATOM 937 C CA . LYS A 1 113 ? -0.858 -23.745 21.448 1.00 39.12 113 LYS A CA 1
ATOM 938 C C . LYS A 1 113 ? -2.107 -23.165 22.104 1.00 39.12 113 LYS A C 1
ATOM 940 O O . LYS A 1 113 ? -2.191 -21.966 22.338 1.00 39.12 113 LYS A O 1
ATOM 945 N N . GLN A 1 114 ? -3.076 -24.028 22.402 1.00 44.66 114 GLN A N 1
ATOM 946 C CA . GLN A 1 114 ? -4.145 -23.734 23.354 1.00 44.66 114 GLN A CA 1
ATOM 947 C C . GLN A 1 114 ? -3.711 -24.178 24.751 1.00 44.66 114 GLN A C 1
ATOM 949 O O . GLN A 1 114 ? -3.850 -25.354 25.057 1.00 44.66 114 GLN A O 1
ATOM 954 N N . GLN A 1 115 ? -3.208 -23.265 25.584 1.00 40.69 115 GLN A N 1
ATOM 955 C CA . GLN A 1 115 ? -3.182 -23.359 27.057 1.00 40.69 115 GLN A CA 1
ATOM 956 C C . GLN A 1 115 ? -3.022 -21.916 27.573 1.00 40.69 115 GLN A C 1
ATOM 958 O O . GLN A 1 115 ? -2.094 -21.241 27.153 1.00 40.69 115 GLN A O 1
ATOM 963 N N . GLY A 1 116 ? -3.851 -21.319 28.422 1.00 35.41 116 GLY A N 1
ATOM 964 C CA . GLY A 1 116 ? -4.968 -21.782 29.228 1.00 35.41 116 GLY A CA 1
ATOM 965 C C . GLY A 1 116 ? -5.696 -20.551 29.795 1.00 35.41 116 GLY A C 1
ATOM 966 O O . GLY A 1 116 ? -5.169 -19.440 29.782 1.00 35.41 116 GLY A O 1
ATOM 967 N N . GLY A 1 117 ? -6.944 -20.762 30.213 1.00 37.22 117 GLY A N 1
ATOM 968 C CA . GLY A 1 117 ? -7.937 -19.723 30.478 1.00 37.22 117 GLY A CA 1
ATOM 969 C C . GLY A 1 117 ? -7.643 -18.748 31.622 1.00 37.22 117 GLY A C 1
ATOM 970 O O . GLY A 1 117 ? -6.949 -19.041 32.595 1.00 37.22 117 GLY A O 1
ATOM 971 N N . ILE A 1 118 ? -8.264 -17.578 31.490 1.00 41.66 118 ILE A N 1
ATOM 972 C CA . ILE A 1 118 ? -8.357 -16.530 32.504 1.00 41.66 118 ILE A CA 1
ATOM 973 C C . ILE A 1 118 ? -9.225 -17.055 33.659 1.00 41.66 118 ILE A C 1
ATOM 975 O O . ILE A 1 118 ? -10.386 -17.409 33.456 1.00 41.66 118 ILE A O 1
ATOM 979 N N . LYS A 1 119 ? -8.679 -17.091 34.880 1.00 40.97 119 LYS A N 1
ATOM 980 C CA . LYS A 1 119 ? -9.467 -17.246 36.111 1.00 40.97 119 LYS A CA 1
ATOM 981 C C . LYS A 1 119 ? -9.904 -15.863 36.587 1.00 40.97 119 LYS A C 1
ATOM 983 O O . LYS A 1 119 ? -9.066 -15.059 36.983 1.00 40.97 119 LYS A O 1
ATOM 988 N N . PHE A 1 120 ? -11.207 -15.611 36.588 1.00 36.53 120 PHE A N 1
ATOM 989 C CA . PHE A 1 120 ? -11.799 -14.495 37.321 1.00 36.53 120 PHE A CA 1
ATOM 990 C C . PHE A 1 120 ? -11.901 -14.867 38.804 1.00 36.53 120 PHE A C 1
ATOM 992 O O . PHE A 1 120 ? -12.359 -15.961 39.136 1.00 36.53 120 PHE A O 1
ATOM 999 N N . LYS A 1 121 ? -11.505 -13.956 39.697 1.00 39.03 121 LYS A N 1
ATOM 1000 C CA . LYS A 1 121 ? -11.890 -14.004 41.109 1.00 39.03 121 LYS A CA 1
ATOM 1001 C C . LYS A 1 121 ? -12.599 -12.694 41.437 1.00 39.03 121 LYS A C 1
ATOM 1003 O O . LYS A 1 121 ? -11.974 -11.641 41.474 1.00 39.03 121 LYS A O 1
ATOM 1008 N N . VAL A 1 122 ? -13.914 -12.792 41.588 1.00 35.06 122 VAL A N 1
ATOM 1009 C CA . VAL A 1 122 ? -14.762 -11.789 42.234 1.00 35.06 122 VAL A CA 1
ATOM 1010 C C . VAL A 1 122 ? -14.778 -12.152 43.718 1.00 35.06 122 VAL A C 1
ATOM 1012 O O . VAL A 1 122 ? -15.012 -13.315 44.054 1.00 35.06 122 VAL A O 1
ATOM 1015 N N . GLY A 1 123 ? -14.467 -11.184 44.573 1.00 41.00 123 GLY A N 1
ATOM 1016 C CA . GLY A 1 123 ? -14.399 -11.321 46.026 1.00 41.00 123 GLY A CA 1
ATOM 1017 C C . GLY A 1 123 ? -13.653 -10.147 46.620 1.00 41.00 123 GLY A C 1
ATOM 1018 O O . GLY A 1 123 ? -12.409 -10.169 46.508 1.00 41.00 123 GLY A O 1
#

Solvent-accessible surface area (backbone atoms only — not comparable to full-atom values): 8806 Å² total; per-residue (Å²): 137,91,80,82,86,81,87,72,57,71,67,58,52,49,52,47,50,53,52,27,74,74,45,97,43,52,59,67,34,50,54,34,42,52,57,64,51,37,70,75,34,66,70,52,48,61,69,46,57,86,73,53,58,89,96,60,76,83,79,79,67,92,68,60,92,82,54,51,62,74,34,68,52,75,85,76,70,89,85,75,87,79,86,89,76,98,70,93,71,83,78,77,79,80,76,86,75,88,82,82,86,80,92,74,84,74,86,80,79,79,79,82,80,92,79,78,82,88,81,86,81,89,129

Secondary structure (DSSP, 8-state):
---------HHHHHHHHHHHHHSS--HHHHHHHHHHHHTT-HHHHHHHGGGPPTT--PPPPSS-TT-THHHH-----S----S----------------------------------------

Radius of gyration: 22.45 Å; Cα contacts (8 Å, |Δi|>4): 36; chains: 1; bounding box: 34×42×81 Å

pLDDT: mean 71.32, std 25.95, range [33.03, 97.88]

Organism: NCBI:txid85682

Mean predicted aligned error: 15.96 Å